Protein AF-A0A9N9SD66-F1 (afdb_monomer_lite)

InterPro domains:
  IPR003511 HORMA domain [PS50815] (1-81)
  IPR036570 HORMA domain superfamily [G3DSA:3.30.900.10] (1-85)

Radius of gyration: 16.28 Å; chains: 1; bounding box: 37×28×35 Å

Structure (mmCIF, N/CA/C/O backbone):
data_AF-A0A9N9SD66-F1
#
_entry.id   AF-A0A9N9SD66-F1
#
loop_
_atom_site.group_PDB
_atom_site.id
_atom_site.type_symbol
_atom_site.label_atom_id
_atom_site.label_alt_id
_atom_site.label_comp_id
_atom_site.label_asym_id
_atom_site.label_entity_id
_atom_site.label_seq_id
_atom_site.pdbx_PDB_ins_code
_atom_site.Cartn_x
_atom_site.Cartn_y
_atom_site.Cartn_z
_atom_site.occupancy
_atom_site.B_iso_or_equiv
_atom_site.auth_seq_id
_atom_site.auth_comp_id
_atom_site.auth_asym_id
_atom_site.auth_atom_id
_atom_site.pdbx_PDB_model_num
ATOM 1 N N . MET A 1 1 ? 4.528 -11.172 9.176 1.00 75.94 1 MET A N 1
ATOM 2 C CA . MET A 1 1 ? 3.554 -11.393 8.079 1.00 75.94 1 MET A CA 1
ATOM 3 C C . MET A 1 1 ? 2.167 -11.822 8.555 1.00 75.94 1 MET A C 1
ATOM 5 O O . MET A 1 1 ? 1.209 -11.211 8.113 1.00 75.94 1 MET A O 1
ATOM 9 N N . ARG A 1 2 ? 2.006 -12.794 9.475 1.00 90.00 2 ARG A N 1
ATOM 10 C CA . ARG A 1 2 ? 0.666 -13.182 9.988 1.00 90.00 2 ARG A CA 1
ATOM 11 C C . ARG A 1 2 ? -0.152 -12.002 10.538 1.00 90.00 2 ARG A C 1
ATOM 13 O O . ARG A 1 2 ? -1.347 -11.926 10.285 1.00 90.00 2 ARG A O 1
ATOM 20 N N . SER A 1 3 ? 0.490 -11.082 11.260 1.00 89.31 3 SER A N 1
ATOM 21 C CA . SER A 1 3 ? -0.152 -9.875 11.799 1.00 89.31 3 SER A CA 1
ATOM 22 C C . SER A 1 3 ? -0.764 -8.987 10.713 1.00 89.31 3 SER A C 1
ATOM 24 O O . SER A 1 3 ? -1.883 -8.526 10.887 1.00 89.31 3 SER A O 1
ATOM 26 N N . ILE A 1 4 ? -0.078 -8.816 9.581 1.00 89.31 4 ILE A N 1
ATOM 27 C CA . ILE A 1 4 ? -0.549 -8.028 8.432 1.00 89.31 4 ILE A CA 1
ATOM 28 C C . ILE A 1 4 ? -1.843 -8.622 7.867 1.00 89.31 4 ILE A C 1
ATOM 30 O O . ILE A 1 4 ? -2.828 -7.910 7.707 1.00 89.31 4 ILE A O 1
ATOM 34 N N . ILE A 1 5 ? -1.872 -9.941 7.644 1.00 90.62 5 ILE A N 1
ATOM 35 C CA . ILE A 1 5 ? -3.054 -10.643 7.115 1.00 90.62 5 ILE A CA 1
ATOM 36 C C . ILE A 1 5 ? -4.242 -10.497 8.074 1.00 90.62 5 ILE A C 1
ATOM 38 O O . ILE A 1 5 ? -5.355 -10.201 7.649 1.00 90.62 5 ILE A O 1
ATOM 42 N N . LEU A 1 6 ? -4.004 -10.657 9.380 1.00 93.00 6 LEU A N 1
ATOM 43 C CA . LEU A 1 6 ? -5.050 -10.481 10.389 1.00 93.00 6 LEU A CA 1
ATOM 44 C C . LEU A 1 6 ? -5.569 -9.040 10.431 1.00 93.00 6 LEU A C 1
ATOM 46 O O . LEU A 1 6 ? -6.772 -8.838 10.578 1.00 93.00 6 LEU A O 1
ATOM 50 N N . LYS A 1 7 ? -4.685 -8.047 10.279 1.00 91.62 7 LYS A N 1
ATOM 51 C CA . LYS A 1 7 ? -5.067 -6.632 10.255 1.00 91.62 7 LYS A CA 1
ATOM 52 C C . LYS A 1 7 ? -5.914 -6.295 9.034 1.00 91.62 7 LYS A C 1
ATOM 54 O O . LYS A 1 7 ? -6.971 -5.700 9.225 1.00 91.62 7 LYS A O 1
ATOM 59 N N . PHE A 1 8 ? -5.538 -6.772 7.846 1.00 89.31 8 PHE A N 1
ATOM 60 C CA . PHE A 1 8 ? -6.375 -6.669 6.647 1.00 89.31 8 PHE A CA 1
ATOM 61 C C . PHE A 1 8 ? -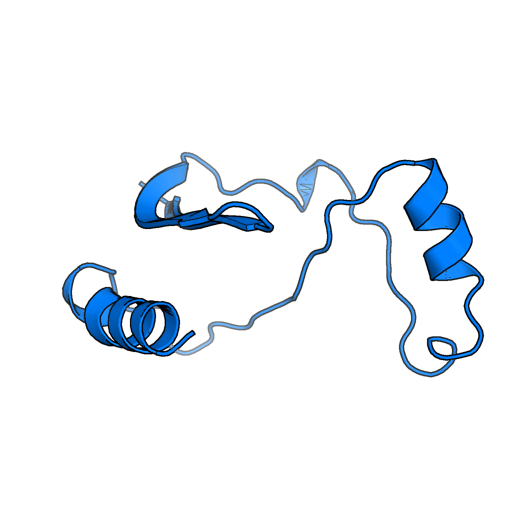7.740 -7.327 6.837 1.00 89.31 8 PHE A C 1
ATOM 63 O O . PHE A 1 8 ? -8.759 -6.698 6.578 1.00 89.31 8 PHE A O 1
ATOM 70 N N . HIS A 1 9 ? -7.779 -8.555 7.359 1.00 90.25 9 HIS A N 1
ATOM 71 C CA . HIS A 1 9 ? -9.049 -9.232 7.610 1.00 90.25 9 HIS A CA 1
ATOM 72 C C . HIS A 1 9 ? -9.932 -8.449 8.588 1.00 90.25 9 HIS A C 1
ATOM 74 O O . HIS A 1 9 ? -11.137 -8.358 8.396 1.00 90.25 9 HIS A O 1
ATOM 80 N N . SER A 1 10 ? -9.365 -7.873 9.649 1.00 91.31 10 SER A N 1
ATOM 81 C CA . SER A 1 10 ? -10.145 -7.051 10.581 1.00 91.31 10 SER A CA 1
ATOM 82 C C . SER A 1 10 ? -10.542 -5.683 10.015 1.00 91.31 10 SER A C 1
ATOM 84 O O . SER A 1 10 ? -11.448 -5.064 10.563 1.00 91.31 10 SER A O 1
ATOM 86 N N . ALA A 1 11 ? -9.893 -5.215 8.941 1.00 89.31 11 ALA A N 1
ATOM 87 C CA . ALA A 1 11 ? -10.115 -3.882 8.386 1.00 89.31 11 ALA A CA 1
ATOM 88 C C . ALA A 1 11 ? -11.513 -3.676 7.817 1.00 89.31 11 ALA A C 1
ATOM 90 O O . ALA A 1 11 ? -12.092 -2.607 7.978 1.00 89.31 11 ALA A O 1
ATOM 91 N N . GLN A 1 12 ? -12.102 -4.738 7.272 1.00 86.12 12 GLN A N 1
ATOM 92 C CA . GLN A 1 12 ? -13.474 -4.723 6.762 1.00 86.12 12 GLN A CA 1
ATOM 93 C C . GLN A 1 12 ? -14.527 -4.308 7.808 1.00 86.12 12 GLN A C 1
ATOM 95 O O . GLN A 1 12 ? -15.630 -3.939 7.440 1.00 86.12 12 GLN A O 1
ATOM 100 N N . VAL A 1 13 ? -14.222 -4.387 9.111 1.00 87.75 13 VAL A N 1
ATOM 101 C CA . VAL A 1 13 ? -15.186 -4.069 10.181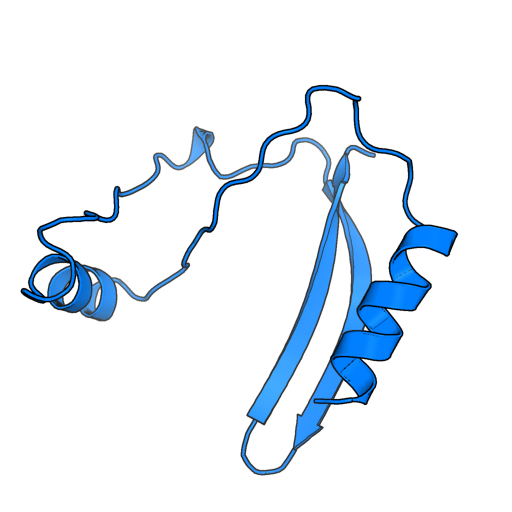 1.00 87.75 13 VAL A CA 1
ATOM 102 C C . VAL A 1 13 ? -15.367 -2.559 10.370 1.00 87.75 13 VAL A C 1
ATOM 104 O O . VAL A 1 13 ? -16.405 -2.130 10.864 1.00 87.75 13 VAL A O 1
ATOM 107 N N . TYR A 1 14 ? -14.364 -1.754 10.017 1.00 84.94 14 TYR A N 1
ATOM 108 C CA . TYR A 1 14 ? -14.362 -0.301 10.238 1.00 84.94 14 TYR A CA 1
ATOM 109 C C . TYR A 1 14 ? -14.218 0.515 8.949 1.00 84.94 14 TYR A C 1
ATOM 111 O O . TYR A 1 14 ? -14.134 1.741 9.011 1.00 84.94 14 TYR A O 1
ATOM 119 N N . LEU A 1 15 ? -14.177 -0.153 7.797 1.00 88.94 15 LEU A N 1
ATOM 120 C CA . LEU A 1 15 ? -14.213 0.475 6.483 1.00 88.94 15 LEU A CA 1
ATOM 121 C C . LEU A 1 15 ? -15.616 0.347 5.896 1.00 88.94 15 LEU A C 1
ATOM 123 O O . LEU A 1 15 ? -16.335 -0.614 6.162 1.00 88.94 15 LEU A O 1
ATOM 127 N N . GLU A 1 16 ? -15.997 1.339 5.106 1.00 89.38 16 GLU A N 1
ATOM 128 C CA . GLU A 1 16 ? -17.269 1.345 4.394 1.00 89.38 16 GLU A CA 1
ATOM 129 C C . GLU A 1 16 ? -17.230 0.369 3.213 1.00 89.38 16 GLU A C 1
ATOM 131 O O . GLU A 1 16 ? -16.161 0.022 2.701 1.00 89.38 16 GLU A O 1
ATOM 136 N N . ASN A 1 17 ? -18.406 -0.091 2.785 1.00 90.50 17 ASN A N 1
ATOM 137 C CA . ASN A 1 17 ? -18.505 -0.934 1.599 1.00 90.50 17 ASN A CA 1
ATOM 138 C C . ASN A 1 17 ? -18.142 -0.120 0.354 1.00 90.50 17 ASN A C 1
ATOM 140 O O . ASN A 1 17 ? -18.573 1.021 0.200 1.00 90.50 17 ASN A O 1
ATOM 144 N N . LEU A 1 18 ? -17.384 -0.738 -0.548 1.00 89.94 18 LEU A N 1
ATOM 145 C CA . LEU A 1 18 ? -17.106 -0.170 -1.861 1.00 89.94 18 LEU A CA 1
ATOM 146 C C . LEU A 1 18 ? -18.329 -0.323 -2.785 1.00 89.94 18 LEU A C 1
ATOM 148 O O . LEU A 1 18 ? -19.154 -1.210 -2.553 1.00 89.94 18 LEU A O 1
ATOM 152 N N . PRO A 1 19 ? -18.436 0.499 -3.844 1.00 92.56 19 PRO A N 1
ATOM 153 C CA . PRO A 1 19 ? -19.401 0.281 -4.917 1.00 92.56 19 PRO A CA 1
ATOM 154 C C . PRO A 1 19 ? -19.261 -1.112 -5.549 1.00 92.56 19 PRO A C 1
ATOM 156 O O . PRO A 1 19 ? -18.157 -1.651 -5.641 1.00 92.56 19 PRO A O 1
ATOM 159 N N . ASP A 1 20 ? -20.371 -1.676 -6.031 1.00 94.12 20 ASP A N 1
ATOM 160 C CA . ASP A 1 20 ? -20.400 -3.020 -6.633 1.00 94.12 20 ASP A CA 1
ATOM 161 C C . ASP A 1 20 ? -19.533 -3.136 -7.904 1.00 94.12 20 ASP A C 1
ATOM 163 O O . ASP A 1 20 ? -19.100 -4.228 -8.271 1.00 94.12 20 ASP A O 1
ATOM 167 N N . ASP A 1 21 ? -19.268 -2.016 -8.579 1.00 95.38 21 ASP A N 1
ATOM 168 C CA . ASP A 1 21 ? -18.461 -1.908 -9.797 1.00 95.38 21 ASP A CA 1
ATOM 169 C C . ASP A 1 21 ? -17.020 -1.435 -9.534 1.00 95.38 21 ASP A C 1
ATOM 171 O O . ASP A 1 21 ? -16.301 -1.059 -10.465 1.00 95.38 21 ASP A O 1
ATOM 175 N N . ALA A 1 22 ? -16.573 -1.473 -8.274 1.00 91.69 22 ALA A N 1
ATOM 176 C CA . ALA A 1 22 ? -15.221 -1.079 -7.910 1.00 91.69 22 ALA A CA 1
ATOM 177 C C . ALA A 1 22 ? -14.160 -1.907 -8.661 1.00 91.69 22 ALA A C 1
ATOM 179 O O . ALA A 1 22 ? -14.194 -3.138 -8.720 1.00 91.69 22 ALA A O 1
ATOM 180 N N . THR A 1 23 ? -13.162 -1.208 -9.199 1.00 95.12 23 THR A N 1
ATOM 181 C CA . THR A 1 23 ? -11.963 -1.798 -9.808 1.00 95.12 23 THR A CA 1
ATOM 182 C C . THR A 1 23 ? -10.733 -1.430 -8.981 1.00 95.12 23 THR A C 1
ATOM 184 O O . THR A 1 23 ? -10.804 -0.587 -8.087 1.00 95.12 23 THR A O 1
ATOM 187 N N . PHE A 1 24 ? -9.588 -2.060 -9.251 1.00 92.69 24 PHE A N 1
ATOM 188 C CA . PHE A 1 24 ? -8.341 -1.719 -8.573 1.00 92.69 24 PHE A CA 1
ATOM 189 C C . PHE A 1 24 ? -7.186 -1.562 -9.560 1.00 92.69 24 PHE A C 1
ATOM 191 O O . PHE A 1 24 ? -7.179 -2.130 -10.651 1.00 92.69 24 PHE A O 1
ATOM 198 N N . SER A 1 25 ? -6.184 -0.798 -9.136 1.00 91.44 25 SER A N 1
ATOM 199 C CA . SER A 1 25 ? -4.891 -0.676 -9.804 1.00 91.44 25 SER A CA 1
ATOM 200 C C . SER A 1 25 ? -3.792 -0.710 -8.745 1.00 91.44 25 SER A C 1
ATOM 202 O O . SER A 1 25 ? -4.036 -0.366 -7.588 1.00 91.44 25 SER A O 1
ATOM 204 N N . ILE A 1 26 ? -2.589 -1.144 -9.118 1.00 90.12 26 ILE A N 1
ATOM 205 C CA . ILE A 1 26 ? -1.423 -1.129 -8.230 1.00 90.12 26 ILE A CA 1
ATOM 206 C C . ILE A 1 26 ? -0.526 0.023 -8.657 1.00 90.12 26 ILE A C 1
ATOM 208 O O . ILE A 1 26 ? -0.220 0.173 -9.838 1.00 90.12 26 ILE A O 1
ATOM 212 N N . ARG A 1 27 ? -0.100 0.827 -7.684 1.00 88.62 27 ARG A N 1
ATOM 213 C CA . ARG A 1 27 ? 0.771 1.982 -7.902 1.00 88.62 27 ARG A CA 1
ATOM 214 C C . ARG A 1 27 ? 2.072 1.787 -7.145 1.00 88.62 27 ARG A C 1
ATOM 216 O O . ARG A 1 27 ? 2.073 1.274 -6.027 1.00 88.62 27 ARG A O 1
ATOM 223 N N . LEU A 1 28 ? 3.168 2.212 -7.759 1.00 87.12 28 LEU A N 1
ATOM 224 C CA . LEU A 1 28 ? 4.498 2.180 -7.168 1.00 87.12 28 LEU A CA 1
ATOM 225 C C . LEU A 1 28 ? 5.034 3.604 -7.120 1.00 87.12 28 LEU A C 1
ATOM 227 O O . LEU A 1 28 ? 5.171 4.254 -8.152 1.00 87.12 28 LEU A O 1
ATOM 231 N N . GLN A 1 29 ? 5.349 4.081 -5.921 1.00 87.38 29 GLN A N 1
ATOM 232 C CA . GLN A 1 29 ? 6.080 5.327 -5.756 1.00 87.38 29 GLN A CA 1
ATOM 233 C C . GLN A 1 29 ? 7.565 4.999 -5.665 1.00 87.38 29 GLN A C 1
ATOM 235 O O . GLN A 1 29 ? 8.028 4.403 -4.692 1.00 87.38 29 GLN A O 1
ATOM 240 N N . THR A 1 30 ? 8.311 5.368 -6.698 1.00 84.56 30 THR A N 1
ATOM 241 C CA . THR A 1 30 ? 9.749 5.118 -6.787 1.00 84.56 30 THR A CA 1
ATOM 242 C C . THR A 1 30 ? 10.526 6.426 -6.758 1.00 84.56 30 THR A C 1
ATOM 244 O O . THR A 1 30 ? 9.982 7.511 -6.955 1.00 84.56 30 THR A O 1
ATOM 247 N N . THR A 1 31 ? 11.837 6.332 -6.544 1.00 85.44 31 THR A N 1
ATOM 248 C CA . THR A 1 31 ? 12.728 7.458 -6.845 1.00 85.44 31 THR A CA 1
ATOM 249 C C . THR A 1 31 ? 12.863 7.631 -8.363 1.00 85.44 31 THR A C 1
ATOM 251 O O . THR A 1 31 ? 12.619 6.687 -9.118 1.00 85.44 31 THR A O 1
ATOM 254 N N . LEU A 1 32 ? 13.302 8.816 -8.806 1.00 76.81 32 LEU A N 1
ATOM 255 C CA . LEU A 1 32 ? 13.550 9.114 -10.226 1.00 76.81 32 LEU A CA 1
ATOM 256 C C . LEU A 1 32 ? 14.580 8.175 -10.871 1.00 76.81 32 LEU A C 1
ATOM 258 O O . LEU A 1 32 ? 14.504 7.895 -12.058 1.00 76.81 32 LEU A O 1
ATOM 262 N N . TYR A 1 33 ? 15.562 7.698 -10.103 1.00 76.81 33 TYR A N 1
ATOM 263 C CA . TYR A 1 33 ? 16.577 6.780 -10.617 1.00 76.81 33 TYR A CA 1
ATOM 264 C C . TYR A 1 33 ? 16.005 5.368 -10.800 1.00 76.81 33 TYR A C 1
ATOM 266 O O . TYR A 1 33 ? 16.187 4.745 -11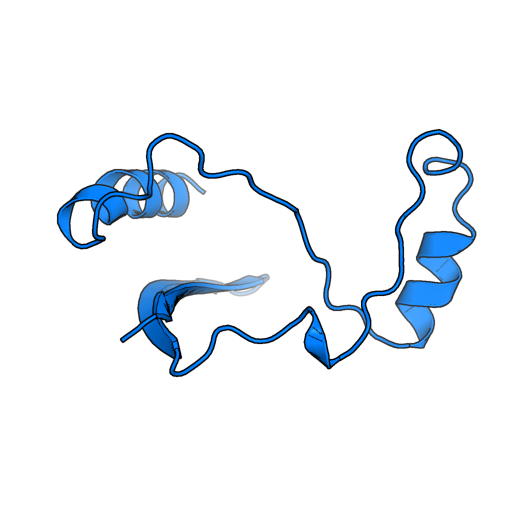.844 1.00 76.81 33 TYR A O 1
ATOM 274 N N . SER A 1 34 ? 15.250 4.885 -9.809 1.00 76.94 34 SER A N 1
ATOM 275 C CA . SER A 1 34 ? 14.655 3.547 -9.848 1.00 76.94 34 SER A CA 1
ATOM 276 C C . SER A 1 34 ? 13.551 3.411 -10.899 1.00 76.94 34 SER A C 1
ATOM 278 O O . SER A 1 34 ? 13.380 2.318 -11.423 1.00 76.94 34 SER A O 1
ATOM 280 N N . SER A 1 35 ? 12.819 4.480 -11.242 1.00 77.44 35 SER A N 1
ATOM 281 C CA . SER A 1 35 ? 11.799 4.414 -12.303 1.00 77.44 35 SER A CA 1
ATOM 282 C C . SER A 1 35 ? 12.406 4.142 -13.682 1.00 77.44 35 SER A C 1
ATOM 284 O O . SER A 1 35 ? 11.831 3.392 -14.469 1.00 77.44 35 SER A O 1
ATOM 286 N N . VAL A 1 36 ? 13.583 4.709 -13.972 1.00 76.06 36 VAL A N 1
ATOM 287 C CA . VAL A 1 36 ? 14.294 4.495 -15.242 1.00 76.06 36 VAL A CA 1
ATOM 288 C C . VAL A 1 36 ? 14.796 3.058 -15.351 1.00 76.06 36 VAL A C 1
ATOM 290 O O . VAL A 1 36 ? 14.573 2.419 -16.376 1.00 76.06 36 VAL A O 1
ATOM 293 N N . GLU A 1 37 ? 15.420 2.534 -14.293 1.00 76.94 37 GLU A N 1
ATOM 294 C CA . GLU A 1 37 ? 15.899 1.145 -14.250 1.00 76.94 37 GLU A CA 1
ATOM 295 C C . GLU A 1 37 ? 14.737 0.149 -14.378 1.00 76.94 37 GLU A C 1
ATOM 297 O O . GLU A 1 37 ? 14.815 -0.815 -15.134 1.00 76.94 37 GLU A O 1
ATOM 302 N N . PHE A 1 38 ? 13.619 0.426 -13.702 1.00 77.44 38 PHE A N 1
ATOM 303 C CA . PHE A 1 38 ? 12.440 -0.435 -13.720 1.00 77.44 38 PHE A CA 1
ATOM 304 C C . PHE A 1 38 ? 11.759 -0.482 -15.092 1.00 77.44 38 PHE A C 1
ATOM 306 O O . PHE A 1 38 ? 11.329 -1.546 -15.522 1.00 77.44 38 PHE A O 1
ATOM 313 N N . ASN A 1 39 ? 11.716 0.636 -15.821 1.00 74.00 39 ASN A N 1
ATOM 314 C CA . ASN A 1 39 ? 11.168 0.672 -17.181 1.00 74.00 39 ASN A CA 1
ATOM 315 C C . ASN A 1 39 ? 12.077 0.014 -18.231 1.00 74.00 39 ASN A C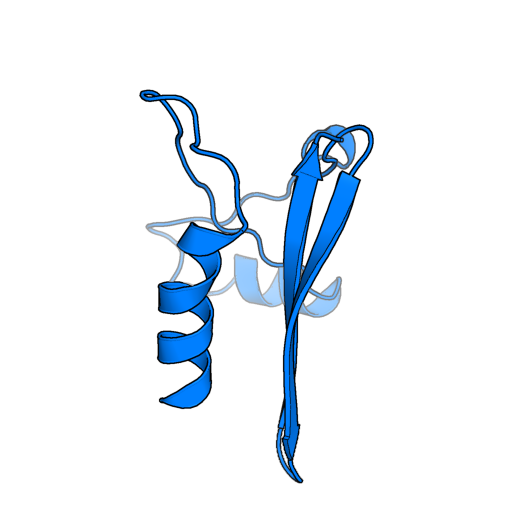 1
ATOM 317 O O . ASN A 1 39 ? 11.615 -0.292 -19.326 1.00 74.00 39 ASN A O 1
ATOM 321 N N . GLN A 1 40 ? 13.361 -0.184 -17.925 1.00 79.81 40 GLN A N 1
ATOM 322 C CA . GLN A 1 40 ? 14.333 -0.818 -18.823 1.00 79.81 40 GLN A CA 1
ATOM 323 C C . GLN A 1 40 ? 14.512 -2.316 -18.552 1.00 79.81 40 GLN A C 1
ATOM 325 O O . GLN A 1 40 ? 15.281 -2.976 -19.247 1.00 79.81 40 GLN A O 1
ATOM 330 N N . GLU A 1 41 ? 13.829 -2.856 -17.543 1.00 82.75 41 GLU A N 1
ATOM 331 C CA . GLU A 1 41 ? 13.925 -4.255 -17.151 1.00 82.75 41 GLU A CA 1
ATOM 332 C C . GLU A 1 41 ? 13.152 -5.160 -18.137 1.00 82.75 41 GLU A C 1
ATOM 334 O O . GLU A 1 41 ? 11.920 -5.081 -18.199 1.00 82.75 41 GLU A O 1
ATOM 339 N N . PRO A 1 42 ? 13.833 -6.075 -18.862 1.00 83.88 42 PRO A N 1
ATOM 340 C CA . PRO A 1 42 ? 13.201 -6.914 -19.887 1.00 83.88 42 PRO A CA 1
ATOM 341 C C . PRO A 1 42 ? 12.065 -7.803 -19.365 1.00 83.88 42 PRO A C 1
ATOM 343 O O . PRO A 1 42 ? 11.186 -8.215 -20.117 1.00 83.88 42 PRO A O 1
ATOM 346 N N . ARG A 1 43 ? 12.043 -8.099 -18.058 1.00 85.88 43 ARG A N 1
ATOM 347 C CA . ARG A 1 43 ? 10.969 -8.891 -17.432 1.00 85.88 43 ARG A CA 1
ATOM 348 C C . ARG A 1 43 ? 9.592 -8.219 -17.473 1.00 85.88 43 ARG A C 1
ATOM 350 O O . ARG A 1 43 ? 8.607 -8.899 -17.194 1.00 85.88 43 ARG A O 1
ATOM 357 N N . PHE A 1 44 ? 9.511 -6.925 -17.781 1.00 81.81 44 PHE A N 1
ATOM 358 C CA . PHE A 1 44 ? 8.251 -6.176 -17.823 1.00 81.81 44 PHE A CA 1
ATOM 359 C C . PHE A 1 44 ? 7.801 -5.806 -19.243 1.00 81.81 44 PHE A C 1
ATOM 361 O O . PHE A 1 44 ? 6.858 -5.035 -19.391 1.00 81.81 44 PHE A O 1
ATOM 368 N N . GLU A 1 45 ? 8.416 -6.368 -20.290 1.00 81.19 45 GLU A N 1
ATOM 369 C CA . GLU A 1 45 ? 8.035 -6.078 -21.683 1.00 81.19 45 GLU A CA 1
ATOM 370 C C . GLU A 1 45 ? 6.578 -6.467 -21.995 1.00 81.19 45 GLU A C 1
ATOM 372 O O . GLU A 1 45 ? 5.862 -5.703 -22.643 1.00 81.19 45 GLU A O 1
ATOM 377 N N . ASP A 1 46 ? 6.103 -7.599 -21.463 1.00 87.00 46 ASP A N 1
ATOM 378 C CA . ASP A 1 46 ? 4.723 -8.074 -21.656 1.00 87.00 46 ASP A CA 1
ATOM 379 C C . ASP A 1 46 ? 3.700 -7.387 -20.724 1.00 87.00 46 ASP A C 1
ATOM 381 O O . ASP A 1 46 ? 2.488 -7.551 -20.891 1.00 87.00 46 ASP A O 1
ATOM 385 N N . PHE A 1 47 ? 4.166 -6.624 -19.727 1.00 87.06 47 PHE A N 1
ATOM 386 C CA . PHE A 1 47 ? 3.326 -5.885 -18.778 1.00 87.06 47 PHE A CA 1
ATOM 387 C C . PHE A 1 47 ? 4.001 -4.560 -18.379 1.00 87.06 47 PHE A C 1
ATOM 389 O O . PHE A 1 47 ? 4.569 -4.452 -17.285 1.00 87.06 47 PHE A O 1
ATOM 396 N N . PRO A 1 48 ? 3.984 -3.553 -19.272 1.00 84.06 48 PRO A N 1
ATOM 397 C CA . PRO A 1 48 ? 4.722 -2.317 -19.064 1.00 84.06 48 PRO A CA 1
ATOM 398 C C . PRO A 1 48 ? 4.080 -1.460 -17.973 1.00 84.06 48 PRO A C 1
ATOM 400 O O . PRO A 1 48 ? 2.859 -1.303 -17.903 1.00 84.06 48 PRO A O 1
ATOM 403 N N . TRP A 1 49 ? 4.923 -0.843 -17.150 1.00 83.94 49 TRP A N 1
ATOM 404 C CA . TRP A 1 49 ? 4.491 0.162 -16.189 1.00 83.94 49 TRP A CA 1
ATOM 405 C C . TRP A 1 49 ? 4.314 1.510 -16.878 1.00 83.94 49 TRP A C 1
ATOM 407 O O . TRP A 1 49 ? 5.093 1.891 -17.750 1.00 83.94 49 TRP A O 1
ATOM 417 N N . ILE A 1 50 ? 3.274 2.238 -16.480 1.00 84.69 50 ILE A N 1
ATOM 418 C CA . ILE A 1 50 ? 2.967 3.560 -17.024 1.00 84.69 50 ILE A CA 1
ATOM 419 C C . ILE A 1 50 ? 3.150 4.622 -15.946 1.00 84.69 50 ILE A C 1
ATOM 421 O O . ILE A 1 50 ? 2.718 4.453 -14.805 1.00 84.69 50 ILE A O 1
ATOM 425 N N . GLU A 1 51 ? 3.794 5.726 -16.312 1.00 83.88 51 GLU A N 1
ATOM 426 C CA . GLU A 1 51 ? 3.917 6.881 -15.430 1.00 83.88 51 GLU A CA 1
ATOM 427 C C . GLU A 1 51 ? 2.563 7.594 -15.325 1.00 83.88 51 GLU A C 1
ATOM 429 O O . GLU A 1 51 ? 1.926 7.917 -16.332 1.00 83.88 51 GLU A O 1
ATOM 434 N N . LEU A 1 52 ? 2.105 7.812 -14.092 1.00 83.50 52 LEU A N 1
ATOM 435 C CA . LEU A 1 52 ? 0.846 8.500 -13.824 1.00 83.50 52 LEU A CA 1
ATOM 436 C C . LEU A 1 52 ? 1.037 10.014 -13.898 1.00 83.50 52 LEU A C 1
ATOM 438 O O . LEU A 1 52 ? 2.062 10.552 -13.481 1.00 83.50 52 LEU A O 1
ATOM 442 N N . ARG A 1 53 ? 0.010 10.725 -14.370 1.00 78.19 53 ARG A N 1
ATOM 443 C CA . ARG A 1 53 ? -0.033 12.186 -14.247 1.00 78.19 53 ARG A CA 1
ATOM 444 C C . ARG A 1 53 ? -0.385 12.539 -12.805 1.00 78.19 53 ARG A C 1
ATOM 446 O O . ARG A 1 53 ? -1.184 11.849 -12.182 1.00 78.19 53 ARG A O 1
ATOM 453 N N . GLU A 1 54 ? 0.129 13.656 -12.294 1.00 69.06 54 GLU A N 1
ATOM 454 C CA . GLU A 1 54 ? -0.096 14.077 -10.896 1.00 69.06 54 GLU A CA 1
ATOM 455 C C . GLU A 1 54 ? -1.583 14.128 -10.495 1.00 69.06 54 GLU A C 1
ATOM 457 O O . GLU A 1 54 ? -1.937 13.803 -9.366 1.00 69.06 54 GLU A O 1
ATOM 462 N N . ARG A 1 55 ? -2.468 14.474 -11.439 1.00 65.25 55 ARG A N 1
ATOM 463 C CA . ARG A 1 55 ? -3.924 14.541 -11.227 1.00 65.25 55 ARG A CA 1
ATOM 464 C C . ARG A 1 55 ? -4.601 13.182 -11.034 1.00 65.25 55 ARG A C 1
ATOM 466 O O . ARG A 1 55 ? -5.675 13.135 -10.453 1.00 65.25 55 ARG A O 1
ATOM 473 N N . ASP A 1 56 ? -3.977 12.098 -11.483 1.00 67.56 56 ASP A N 1
ATOM 474 C CA . ASP A 1 56 ? -4.517 10.740 -11.356 1.00 67.56 56 ASP A CA 1
ATOM 475 C C . ASP A 1 56 ? -4.133 10.102 -10.003 1.00 67.56 56 ASP A C 1
ATOM 477 O O . ASP A 1 56 ? -4.546 8.981 -9.686 1.00 67.56 56 ASP A O 1
ATOM 481 N N . ASN A 1 57 ? -3.340 10.818 -9.190 1.00 67.88 57 ASN A N 1
ATOM 482 C CA . ASN A 1 57 ? -2.761 10.333 -7.940 1.00 67.88 57 ASN A CA 1
ATOM 483 C C . ASN A 1 57 ? -3.441 10.869 -6.666 1.00 67.88 57 ASN A C 1
ATOM 485 O O . ASN A 1 57 ? -2.914 10.681 -5.575 1.00 67.88 57 ASN A O 1
ATOM 489 N N . THR A 1 58 ? -4.586 11.544 -6.769 1.00 67.62 58 THR A N 1
ATOM 490 C CA . THR A 1 58 ? -5.216 12.194 -5.609 1.00 67.62 58 THR A CA 1
ATOM 491 C C . THR A 1 58 ? -6.581 11.604 -5.291 1.00 67.62 58 THR A C 1
ATOM 493 O O . THR A 1 58 ? -7.457 11.603 -6.153 1.00 67.62 58 THR A O 1
ATOM 496 N N . VAL A 1 59 ? -6.778 11.183 -4.040 1.00 69.62 59 VAL A N 1
ATOM 497 C CA . VAL A 1 59 ? -8.111 11.023 -3.444 1.00 69.62 59 VAL A CA 1
ATOM 498 C C . VAL A 1 59 ? -8.539 12.402 -2.935 1.00 69.62 59 VAL A C 1
ATOM 500 O O . VAL A 1 59 ? -7.802 13.043 -2.181 1.00 69.62 59 VAL A O 1
ATOM 503 N N . SER A 1 60 ? -9.679 12.918 -3.396 1.00 68.00 60 SER A N 1
ATOM 504 C CA . SER A 1 60 ? -10.179 14.220 -2.938 1.00 68.00 60 SER A CA 1
ATOM 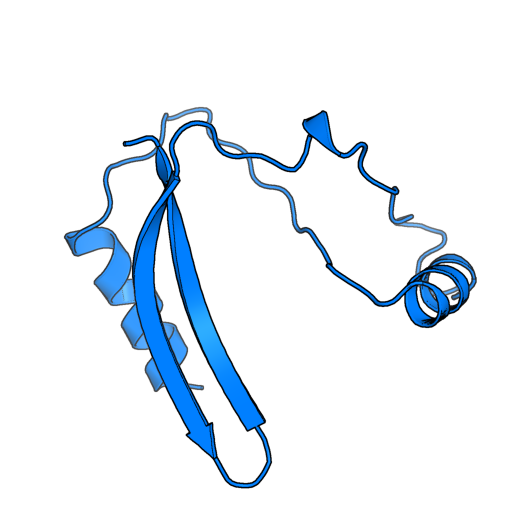505 C C . SER A 1 60 ? -10.648 14.125 -1.490 1.00 68.00 60 SER A C 1
ATOM 507 O O . SER A 1 60 ? -11.462 13.262 -1.189 1.00 68.00 60 SER A O 1
ATOM 509 N N . SER A 1 61 ? -10.169 15.021 -0.618 1.00 65.31 61 SER A N 1
ATOM 510 C CA . SER A 1 61 ? -10.512 15.027 0.816 1.00 65.31 61 SER A CA 1
ATOM 511 C C . SER A 1 61 ? -10.283 13.656 1.467 1.00 65.31 61 SER A C 1
ATOM 513 O O . SER A 1 61 ? -11.222 12.988 1.874 1.00 65.31 61 SER A O 1
ATOM 515 N N . ALA A 1 62 ? -9.02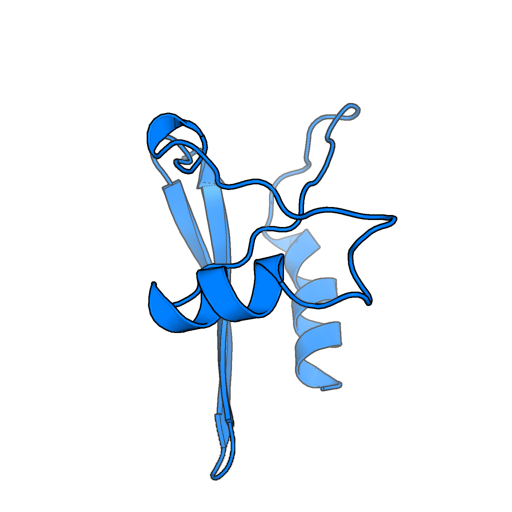7 13.203 1.487 1.00 77.44 62 ALA A N 1
ATOM 516 C CA . ALA A 1 62 ? -8.683 11.889 2.012 1.00 77.44 62 ALA A CA 1
ATOM 517 C C . ALA A 1 62 ? -8.667 11.862 3.552 1.00 77.44 62 ALA A C 1
ATOM 519 O O . ALA A 1 62 ? -7.817 12.500 4.182 1.00 77.44 62 ALA A O 1
ATOM 520 N N . ASP A 1 63 ? -9.538 11.053 4.149 1.00 87.06 63 ASP A N 1
ATOM 521 C CA . ASP A 1 63 ? -9.419 10.603 5.532 1.00 87.06 63 ASP A CA 1
ATOM 522 C C . ASP A 1 63 ? -8.419 9.440 5.609 1.00 87.06 63 ASP A C 1
ATOM 524 O O . ASP A 1 63 ? -8.534 8.443 4.890 1.00 87.06 63 ASP A O 1
ATOM 528 N N . ILE A 1 64 ? -7.444 9.543 6.517 1.00 90.44 64 ILE A N 1
ATOM 529 C CA . ILE A 1 64 ? -6.422 8.509 6.721 1.00 90.44 64 ILE A CA 1
ATOM 530 C C . ILE A 1 64 ? -6.828 7.595 7.877 1.00 90.44 64 ILE A C 1
ATOM 532 O O . ILE A 1 64 ? -6.897 8.017 9.034 1.00 90.44 64 ILE A O 1
ATOM 536 N N . VAL A 1 65 ? -7.011 6.309 7.577 1.00 90.81 65 VAL A N 1
ATOM 537 C CA . VAL A 1 65 ? -7.296 5.260 8.562 1.00 90.81 65 VAL A CA 1
ATOM 538 C C . VAL A 1 65 ? -6.060 4.369 8.740 1.00 90.81 65 VAL A C 1
ATOM 540 O O . VAL A 1 65 ? -5.740 3.572 7.853 1.00 90.81 65 VAL A O 1
ATOM 543 N N . PRO A 1 66 ? -5.338 4.453 9.871 1.00 92.44 66 PRO A N 1
ATOM 544 C CA . PRO A 1 66 ? -4.170 3.612 10.111 1.00 92.44 66 PRO A CA 1
ATOM 545 C C . PRO A 1 66 ? -4.589 2.162 10.393 1.00 92.44 66 PRO A C 1
ATOM 547 O O . PRO A 1 66 ? -5.402 1.899 11.279 1.00 92.44 66 PRO A O 1
ATOM 550 N N . LEU A 1 67 ? -3.996 1.199 9.681 1.00 91.88 67 LEU A N 1
ATOM 551 C CA . LEU A 1 67 ? -4.288 -0.229 9.865 1.00 91.88 67 LEU A CA 1
ATOM 552 C C . LEU A 1 67 ? -3.263 -0.902 10.777 1.00 91.88 67 LEU A C 1
ATOM 554 O O . LEU A 1 67 ? -3.607 -1.651 11.701 1.00 91.88 67 LEU A O 1
ATOM 558 N N . TYR A 1 68 ? -1.981 -0.697 10.473 1.00 93.06 68 TYR A N 1
ATOM 559 C CA . TYR A 1 68 ? -0.896 -1.409 11.131 1.00 93.06 68 TYR A CA 1
ATOM 560 C C . TYR A 1 68 ? 0.450 -0.726 10.917 1.00 93.06 68 TYR A C 1
ATOM 562 O O . TYR A 1 68 ? 0.780 -0.321 9.807 1.00 93.06 68 TYR A O 1
ATOM 570 N N . THR A 1 69 ? 1.256 -0.701 11.973 1.00 94.62 69 THR A N 1
ATOM 571 C CA . THR A 1 69 ? 2.658 -0.294 11.921 1.00 94.62 69 THR A CA 1
ATOM 572 C C . THR A 1 69 ? 3.492 -1.386 12.562 1.00 94.62 69 THR A C 1
ATOM 574 O O . THR A 1 69 ? 3.156 -1.884 13.641 1.00 94.62 69 THR A O 1
ATOM 577 N N . VAL A 1 70 ? 4.577 -1.769 11.898 1.00 93.38 70 VAL A N 1
ATOM 578 C CA . VAL A 1 70 ? 5.577 -2.670 12.456 1.00 93.38 70 VAL A CA 1
ATOM 579 C C . VAL A 1 70 ? 6.961 -2.120 12.182 1.00 93.38 70 VAL A C 1
ATOM 581 O O . VAL A 1 70 ? 7.315 -1.804 11.050 1.00 93.38 70 VAL A O 1
ATOM 584 N N . GLU A 1 71 ? 7.743 -2.039 13.245 1.00 95.25 71 GLU A N 1
ATOM 585 C CA . GLU A 1 71 ? 9.141 -1.665 13.190 1.00 95.25 71 GLU A CA 1
ATOM 586 C C . GLU A 1 71 ? 9.969 -2.836 13.704 1.00 95.25 71 GLU A C 1
ATOM 588 O O . GLU A 1 71 ? 9.705 -3.416 14.760 1.00 95.25 71 GLU A O 1
ATOM 593 N N . THR A 1 72 ? 10.941 -3.233 12.901 1.00 92.38 72 THR A N 1
ATOM 594 C CA . THR A 1 72 ? 11.900 -4.286 13.208 1.00 92.38 72 THR A CA 1
ATOM 595 C C . THR A 1 72 ? 13.285 -3.793 12.827 1.00 92.38 72 THR A C 1
ATOM 597 O O . THR A 1 72 ? 13.429 -2.813 12.102 1.00 92.38 72 THR A O 1
ATOM 600 N N . VAL A 1 73 ? 14.313 -4.529 13.237 1.00 96.12 73 VAL A N 1
ATOM 601 C CA . VAL A 1 73 ? 15.706 -4.203 12.903 1.00 96.12 73 VAL A CA 1
ATOM 602 C C . VAL A 1 73 ? 15.958 -4.139 11.385 1.00 96.12 73 VAL A C 1
ATOM 604 O O . VAL A 1 73 ? 16.852 -3.424 10.951 1.00 96.12 73 VAL A O 1
ATOM 607 N N . PHE A 1 74 ? 15.178 -4.859 10.570 1.00 95.25 74 PHE A N 1
ATOM 608 C CA . PHE A 1 74 ? 15.406 -4.975 9.121 1.00 95.25 74 PHE A CA 1
ATOM 609 C C . PHE A 1 74 ? 14.335 -4.303 8.257 1.00 95.25 74 PHE A C 1
ATOM 611 O O . PHE A 1 74 ? 14.520 -4.159 7.053 1.00 95.25 74 PHE A O 1
ATOM 618 N N . LEU A 1 75 ? 13.195 -3.949 8.844 1.00 92.12 75 LEU A N 1
ATOM 619 C CA . LEU A 1 75 ? 12.028 -3.465 8.117 1.00 92.12 75 LEU A CA 1
ATOM 620 C C . LEU A 1 75 ? 11.218 -2.532 9.007 1.00 92.12 75 LEU A C 1
ATOM 622 O O . LEU A 1 75 ? 10.807 -2.929 10.099 1.00 92.12 75 LEU A O 1
ATOM 626 N N . SER A 1 76 ? 10.921 -1.351 8.475 1.00 95.12 76 SER A N 1
ATOM 627 C CA . SER A 1 76 ? 9.860 -0.479 8.964 1.00 95.12 76 SER A CA 1
ATOM 628 C C . SER A 1 76 ? 8.740 -0.466 7.928 1.00 95.12 76 SER A C 1
ATOM 630 O O . SER A 1 76 ? 8.982 -0.176 6.757 1.00 95.12 76 SER A O 1
ATOM 632 N N . LEU A 1 77 ? 7.534 -0.854 8.340 1.00 93.50 77 LEU A N 1
ATOM 633 C CA . LEU A 1 77 ? 6.357 -0.927 7.480 1.00 93.50 77 LEU A CA 1
ATOM 634 C C . LEU A 1 77 ? 5.183 -0.228 8.159 1.00 93.50 77 LEU A C 1
ATOM 636 O O . LEU A 1 77 ? 4.802 -0.576 9.279 1.00 93.50 77 LEU A O 1
ATOM 640 N N . GLN A 1 78 ? 4.578 0.711 7.438 1.00 94.62 78 GLN A N 1
ATOM 641 C CA . GLN A 1 78 ? 3.335 1.372 7.813 1.00 94.62 78 GLN A CA 1
ATOM 642 C C . GLN A 1 78 ? 2.271 1.072 6.765 1.00 94.62 78 GLN A C 1
ATOM 644 O O . GLN A 1 78 ? 2.544 1.071 5.567 1.00 94.62 78 GLN A O 1
ATOM 649 N N . MET A 1 79 ? 1.062 0.793 7.234 1.00 93.75 79 MET A N 1
ATOM 650 C CA . MET A 1 79 ? -0.092 0.488 6.404 1.00 93.75 79 MET A CA 1
ATOM 651 C C . MET A 1 79 ? -1.272 1.344 6.844 1.00 93.75 79 MET A C 1
ATOM 653 O O . MET A 1 79 ? -1.650 1.334 8.021 1.00 93.75 79 MET A O 1
ATOM 657 N N . PHE A 1 80 ? -1.883 2.030 5.889 1.00 92.94 80 PHE A N 1
ATOM 658 C CA . PHE A 1 80 ? -3.050 2.878 6.087 1.00 92.94 80 PHE A CA 1
ATOM 659 C C . PHE A 1 80 ? -3.974 2.800 4.868 1.00 92.94 80 PHE A C 1
ATOM 661 O O . PHE A 1 80 ? -3.574 2.312 3.810 1.00 92.94 80 PHE A O 1
ATOM 668 N N . VAL A 1 81 ? -5.211 3.251 5.049 1.00 91.88 81 VAL A N 1
ATOM 669 C CA . VAL A 1 81 ? -6.204 3.435 3.987 1.00 91.88 81 VAL A CA 1
ATOM 670 C C . VAL A 1 81 ? -6.478 4.921 3.854 1.00 91.88 81 VAL A C 1
ATOM 672 O O . VAL A 1 81 ? -6.709 5.589 4.859 1.00 91.88 81 VAL A O 1
ATOM 675 N N . GLU A 1 82 ? -6.457 5.413 2.624 1.00 90.62 82 GLU A N 1
ATOM 676 C CA . GLU A 1 82 ? -7.009 6.714 2.258 1.00 90.62 82 GLU A CA 1
ATOM 677 C C . GLU A 1 82 ? -8.426 6.476 1.738 1.00 90.62 82 GLU A C 1
ATOM 679 O O . GLU A 1 82 ? -8.614 5.675 0.818 1.00 90.62 82 GLU A O 1
ATOM 684 N N . LYS A 1 83 ? -9.421 7.122 2.342 1.00 86.31 83 LYS A N 1
ATOM 685 C CA . LYS A 1 83 ? -10.815 7.076 1.881 1.00 86.31 83 LYS A CA 1
ATOM 686 C C . LYS A 1 83 ? -11.340 8.491 1.674 1.00 86.31 83 LYS A C 1
ATOM 688 O O . LYS A 1 83 ? -10.837 9.413 2.304 1.00 86.31 83 LYS A O 1
ATOM 693 N N . GLU A 1 84 ? -12.335 8.663 0.817 1.00 81.50 84 GLU A N 1
ATOM 694 C CA . GLU A 1 84 ? -13.047 9.942 0.724 1.00 81.50 84 GLU A CA 1
ATOM 695 C C . GLU A 1 84 ? -13.787 10.208 2.050 1.00 81.50 84 GLU A C 1
ATOM 697 O O . GLU A 1 84 ? -14.367 9.276 2.619 1.00 81.50 84 GLU A O 1
ATOM 702 N N . SER A 1 85 ? -13.682 11.438 2.574 1.00 67.94 85 SER A N 1
ATOM 703 C CA . SER A 1 85 ? -14.394 11.895 3.782 1.00 67.94 85 SER A CA 1
ATOM 704 C C . SER A 1 85 ? -15.915 11.923 3.612 1.00 67.94 85 SER A C 1
ATOM 706 O O . SER A 1 85 ? -16.386 12.334 2.526 1.00 67.94 85 SER A O 1
#

pLDDT: mean 85.47, std 8.3, range [65.25, 96.12]

Foldseek 3Di:
DVLVVVLVVCVVVPDDDDDPPDDDDDDDDDPPVVVVVQQPDPVCPVPGDDDDDPVVPDDPQWDKAWRDWDDDPVDTDTDIDTDHD

Sequence (85 aa):
MRSIILKFHSAQVYLENLPDDATFSIRLQTTLYSSVEFNQEPRFEDFPWIELRERDNTVSSADIVPLYTVETVFLSLQMFVEKES

Secondary structure (DSSP, 8-state):
-HHHHHHHHHHTTTSPPPPTT----------HHHHHHHHT-GGGTTS---PPPGGGG--TTEEEEEEEEEE-SS-EEEEEEEEE-

Organism: Phaedon cochleariae (NCBI:txid80249)